Protein AF-A0A8I2Z1I0-F1 (afdb_monomer_lite)

Sequence (128 aa):
MPGGQLYPLEINPHTGEPFLRLPPLKDNIILTPPRANDVKCFAPIINDPRVSVWLEGPPIPYRDEHAEEWLAQITKQSEDILAELREEDRLNPDGPLKLVGGCPVRHIREVLPDGRDVILVTLESSAR

pLDDT: mean 86.71, std 12.07, range [36.53, 97.44]

Foldseek 3Di:
DQDDPLPPFDADPVPRDTDDDDDPPDPFKDFAAQDQVCLVVCQVQCQPPVRVVVDDDADPNHDSVNSNVVSVVRNVVLVVQVVVQVVCCVVPVPDPHDDDPDDSTFFIWGQDPVRDIDTDDGHDDDPD

Structure (mmCIF, N/CA/C/O backbone):
data_AF-A0A8I2Z1I0-F1
#
_entry.id   AF-A0A8I2Z1I0-F1
#
loop_
_atom_site.group_PDB
_atom_site.id
_atom_site.type_symbol
_atom_site.label_atom_id
_atom_site.label_alt_id
_atom_site.label_comp_id
_atom_site.label_asym_id
_atom_site.label_entity_id
_atom_site.label_seq_id
_atom_site.pdbx_PDB_ins_code
_atom_site.Cartn_x
_atom_site.Cartn_y
_atom_site.Cartn_z
_atom_site.occupancy
_atom_site.B_iso_or_equiv
_atom_site.auth_seq_id
_atom_site.auth_comp_id
_atom_site.auth_asym_id
_atom_site.auth_atom_id
_atom_site.pdbx_PDB_model_num
ATOM 1 N N . MET A 1 1 ? -18.629 -24.727 -17.990 1.00 44.12 1 MET A N 1
ATOM 2 C CA . MET A 1 1 ? -17.621 -24.229 -18.948 1.00 44.12 1 MET A CA 1
ATOM 3 C C . MET A 1 1 ? -16.810 -23.156 -18.239 1.00 44.12 1 MET A C 1
ATOM 5 O O . MET A 1 1 ? -17.414 -22.148 -17.892 1.00 44.12 1 MET A O 1
ATOM 9 N N . PRO A 1 2 ? -15.516 -23.347 -17.939 1.00 46.22 2 PRO A N 1
ATOM 10 C CA . PRO A 1 2 ? -14.681 -22.209 -17.585 1.00 46.22 2 PRO A CA 1
ATOM 11 C C . PRO A 1 2 ? -14.402 -21.420 -18.874 1.00 46.22 2 PRO A C 1
ATOM 13 O O . PRO A 1 2 ? 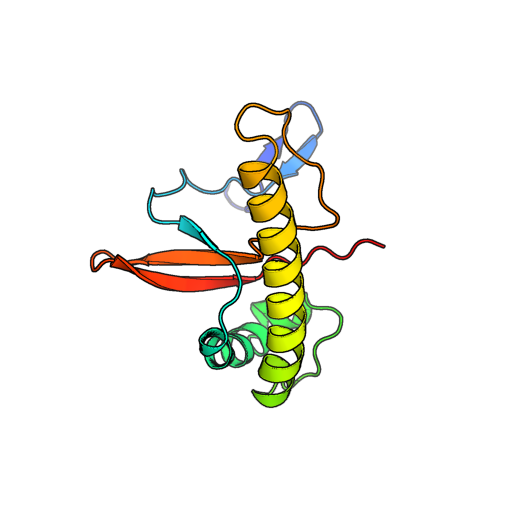-14.005 -22.016 -19.872 1.00 46.22 2 PRO A O 1
ATOM 16 N N . GLY A 1 3 ? -14.651 -20.108 -18.871 1.00 60.16 3 GLY A N 1
ATOM 17 C CA . GLY A 1 3 ? -14.204 -19.211 -19.946 1.00 60.16 3 GLY A CA 1
ATOM 18 C C . GLY A 1 3 ? -15.304 -18.470 -20.707 1.00 60.16 3 GLY A C 1
ATOM 19 O O . GLY A 1 3 ? -15.448 -18.643 -21.913 1.00 60.16 3 GLY A O 1
ATOM 20 N N . GLY A 1 4 ? -16.059 -17.612 -20.018 1.00 76.38 4 GLY A N 1
ATOM 21 C CA . GLY A 1 4 ? -16.641 -16.427 -20.663 1.00 76.38 4 GLY A CA 1
ATOM 22 C C . GLY A 1 4 ? -15.596 -15.309 -20.752 1.00 76.38 4 GLY A C 1
ATOM 23 O O . GLY A 1 4 ? -14.569 -15.386 -20.083 1.00 76.38 4 GLY A O 1
ATOM 24 N N . GLN A 1 5 ? -15.863 -14.246 -21.519 1.00 86.56 5 GLN A N 1
ATOM 25 C CA . GLN A 1 5 ? -14.958 -13.082 -21.616 1.00 86.56 5 GLN A CA 1
ATOM 26 C C . GLN A 1 5 ? -14.662 -12.421 -20.260 1.00 86.56 5 GLN A C 1
ATOM 28 O O . GLN A 1 5 ? -13.652 -11.744 -20.119 1.00 86.56 5 GLN A O 1
ATOM 33 N N . LEU A 1 6 ? -15.537 -12.630 -19.273 1.00 85.44 6 LEU A N 1
ATOM 34 C CA . LEU A 1 6 ? -15.400 -12.078 -17.929 1.00 85.44 6 LEU A CA 1
ATOM 35 C C . LEU A 1 6 ? -14.645 -12.999 -16.967 1.00 85.44 6 LEU A C 1
ATOM 37 O O . LEU A 1 6 ? -14.392 -12.592 -15.848 1.00 85.44 6 LEU A O 1
ATOM 41 N N . TYR A 1 7 ? -14.258 -14.216 -17.356 1.00 83.56 7 TYR A N 1
ATOM 42 C CA . TYR A 1 7 ? -13.478 -15.090 -16.473 1.00 83.56 7 TYR A CA 1
ATOM 43 C C . TYR A 1 7 ? -12.098 -14.464 -16.164 1.00 83.56 7 TYR A C 1
ATOM 45 O O . TYR A 1 7 ? -11.424 -14.049 -17.109 1.00 83.56 7 TYR A O 1
ATOM 53 N N . PRO A 1 8 ? -11.634 -14.415 -14.892 1.00 88.06 8 PRO A N 1
ATOM 54 C CA . PRO A 1 8 ? -12.136 -15.116 -13.698 1.00 88.06 8 PRO A CA 1
ATOM 55 C C . PRO A 1 8 ? -13.104 -14.314 -12.804 1.00 88.06 8 PRO A C 1
ATOM 57 O O . PRO A 1 8 ? -13.327 -14.698 -11.658 1.00 88.06 8 PRO A O 1
ATOM 60 N N . LEU A 1 9 ? -13.658 -13.203 -13.284 1.00 88.69 9 LEU A N 1
ATOM 61 C CA . LEU A 1 9 ? -14.597 -12.374 -12.530 1.00 88.69 9 LEU A CA 1
ATOM 62 C C . LEU A 1 9 ? -15.943 -13.097 -12.342 1.00 88.69 9 LEU A C 1
ATOM 64 O O . LEU A 1 9 ? -16.468 -13.743 -13.254 1.00 88.69 9 LEU A O 1
ATOM 68 N N . GLU A 1 10 ? -16.505 -12.968 -11.145 1.00 91.44 10 GLU A N 1
ATOM 69 C CA . GLU A 1 10 ? -17.893 -13.306 -10.827 1.00 91.44 10 GLU A CA 1
ATOM 70 C C . GLU A 1 10 ? -18.810 -12.129 -11.194 1.00 91.44 10 GLU A C 1
ATOM 72 O O . GLU A 1 10 ? -18.349 -10.999 -11.291 1.00 91.44 10 GLU A O 1
ATOM 77 N N . ILE A 1 11 ? -20.112 -12.368 -11.380 1.00 93.56 11 ILE A N 1
ATOM 78 C CA . ILE A 1 11 ? -21.094 -11.311 -11.675 1.00 93.56 11 ILE A CA 1
ATOM 79 C C . ILE A 1 11 ? -22.031 -11.155 -10.492 1.00 93.56 11 ILE A C 1
ATOM 81 O O . ILE A 1 11 ? -22.643 -12.128 -10.047 1.00 93.56 11 ILE A O 1
ATOM 85 N N . ASN A 1 12 ? -22.159 -9.933 -9.980 1.00 92.25 12 ASN A N 1
ATOM 86 C CA . ASN A 1 12 ? -23.117 -9.641 -8.926 1.00 92.25 12 ASN A CA 1
ATOM 87 C C . ASN A 1 12 ? -24.535 -9.768 -9.514 1.00 92.25 12 ASN A C 1
ATOM 89 O O . ASN A 1 12 ? -24.876 -9.008 -10.418 1.00 92.25 12 ASN A O 1
ATOM 93 N N . PRO A 1 13 ? -25.389 -10.690 -9.031 1.00 93.06 13 PRO A N 1
ATOM 94 C CA . PRO A 1 13 ? -26.688 -10.950 -9.653 1.00 93.06 13 PRO A CA 1
ATOM 95 C C . PRO A 1 13 ? -27.693 -9.801 -9.482 1.00 93.06 13 PRO A C 1
ATOM 97 O O . PRO A 1 13 ? -28.698 -9.772 -10.185 1.00 93.06 13 PRO A O 1
ATOM 100 N N . HIS A 1 14 ? -27.436 -8.864 -8.564 1.00 93.75 14 HIS A N 1
ATOM 101 C CA . HIS A 1 14 ? -28.314 -7.721 -8.309 1.00 93.75 14 HIS A CA 1
ATOM 102 C C . HIS A 1 14 ? -27.896 -6.478 -9.102 1.00 93.75 14 HI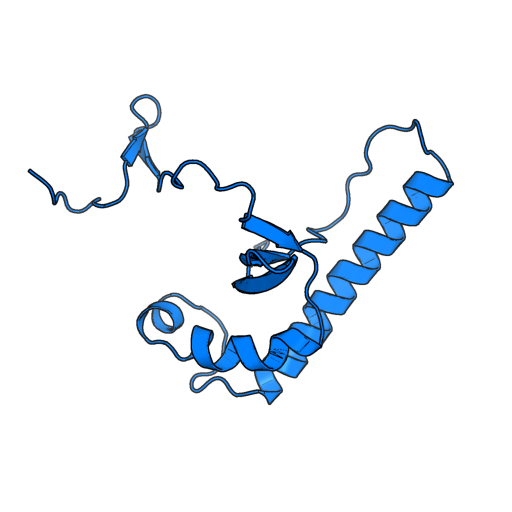S A C 1
ATOM 104 O O . HIS A 1 14 ? -28.760 -5.752 -9.583 1.00 93.75 14 HIS A O 1
ATOM 110 N N . THR A 1 15 ? -26.589 -6.224 -9.238 1.00 95.69 15 THR A N 1
ATOM 111 C CA . THR A 1 15 ? -26.069 -5.027 -9.929 1.00 95.69 15 THR A CA 1
ATOM 112 C C . THR A 1 15 ? -25.589 -5.309 -11.352 1.00 95.69 15 THR A C 1
ATOM 114 O O . THR A 1 15 ? -25.445 -4.381 -12.141 1.00 95.69 15 THR A O 1
ATOM 117 N N . GLY A 1 16 ? -25.330 -6.574 -11.691 1.00 92.06 16 GLY A N 1
ATOM 118 C CA . GLY A 1 16 ? -24.693 -6.978 -12.945 1.00 92.06 16 GLY A CA 1
ATOM 119 C C . GLY A 1 16 ? -23.187 -6.697 -13.002 1.00 92.06 16 GLY A C 1
ATOM 120 O O . GLY A 1 16 ? -22.568 -6.921 -14.039 1.00 92.06 16 GLY A O 1
ATOM 121 N N . GLU A 1 17 ? -22.588 -6.213 -11.914 1.00 94.38 17 GLU A N 1
ATOM 122 C CA . GLU A 1 17 ? -21.183 -5.806 -11.875 1.00 94.38 17 GLU A CA 1
ATOM 123 C C . GLU A 1 17 ? -20.237 -7.019 -11.851 1.00 94.38 17 GLU A C 1
ATOM 125 O O . GLU A 1 17 ? -20.426 -7.913 -11.015 1.00 94.38 17 GLU A O 1
ATOM 130 N N . PRO A 1 18 ? -19.215 -7.071 -12.727 1.00 93.62 18 PRO A N 1
ATOM 131 C CA . PRO A 1 18 ? -18.152 -8.053 -12.620 1.00 93.62 18 PRO A CA 1
ATOM 132 C C . PRO A 1 18 ? -17.216 -7.710 -11.459 1.00 93.62 18 PRO A C 1
ATOM 134 O O . PRO A 1 18 ? -16.692 -6.603 -11.382 1.00 93.62 18 PRO A O 1
ATOM 137 N N . PHE A 1 19 ? -16.959 -8.670 -10.578 1.00 89.88 19 PHE A N 1
ATOM 138 C CA . PHE A 1 19 ? -16.054 -8.507 -9.445 1.00 89.88 19 PHE A CA 1
ATOM 139 C C . PHE A 1 19 ? -15.115 -9.704 -9.316 1.00 89.88 19 PHE A C 1
ATOM 141 O O . PHE A 1 19 ? -15.470 -10.846 -9.612 1.00 89.88 19 PHE A O 1
ATOM 148 N N . LEU A 1 20 ? -13.896 -9.454 -8.842 1.00 84.81 20 LEU A N 1
ATOM 149 C CA . LEU A 1 20 ? -12.974 -10.519 -8.470 1.00 84.81 20 LEU A CA 1
ATOM 150 C C . LEU A 1 20 ? -13.204 -10.859 -6.999 1.00 84.81 20 LEU A C 1
ATOM 152 O O . LEU A 1 20 ? -12.887 -10.062 -6.115 1.00 84.81 20 LEU A O 1
ATOM 156 N N . ARG A 1 21 ? -13.750 -12.044 -6.717 1.00 82.19 21 ARG A N 1
ATOM 157 C CA . ARG A 1 21 ? -13.825 -12.521 -5.339 1.00 82.19 21 ARG A CA 1
ATOM 158 C C . ARG A 1 21 ? -12.429 -12.897 -4.880 1.00 82.19 21 ARG A C 1
ATOM 160 O O . ARG A 1 21 ? -11.824 -13.836 -5.395 1.00 82.19 21 ARG A O 1
ATOM 167 N N . LEU A 1 22 ? -11.931 -12.178 -3.884 1.00 73.44 22 LEU A N 1
ATOM 168 C CA . LEU A 1 22 ? -10.749 -12.631 -3.174 1.00 73.44 22 LEU A CA 1
ATOM 169 C C . LEU A 1 22 ? -11.093 -13.973 -2.503 1.00 73.44 22 LEU A C 1
ATOM 171 O O . LEU A 1 22 ? -12.160 -14.072 -1.884 1.00 73.44 22 LEU A O 1
ATOM 175 N N . PRO A 1 23 ? -10.239 -15.009 -2.620 1.00 70.00 23 PRO A N 1
ATOM 176 C CA . PRO A 1 23 ? -10.372 -16.214 -1.803 1.00 70.00 23 PRO A CA 1
ATOM 177 C C . PRO A 1 23 ? -10.538 -15.814 -0.332 1.00 70.00 23 PRO A C 1
ATOM 179 O O . PRO A 1 23 ? -10.065 -14.728 0.015 1.00 70.00 23 PRO A O 1
ATOM 182 N N . PRO A 1 24 ? -11.164 -16.649 0.529 1.00 72.12 24 PRO A N 1
ATOM 183 C CA . PRO A 1 24 ? -11.237 -16.370 1.961 1.00 72.12 24 PRO A CA 1
ATOM 184 C C . PRO A 1 24 ? -9.880 -15.856 2.417 1.00 72.12 24 PRO A C 1
ATOM 186 O O . PRO A 1 24 ? -8.881 -16.561 2.232 1.00 72.12 24 PRO A O 1
ATOM 189 N N . LEU A 1 25 ? -9.842 -14.588 2.844 1.00 64.75 25 LEU A N 1
ATOM 190 C CA . LEU A 1 25 ? -8.592 -13.930 3.185 1.00 64.75 25 LEU A CA 1
ATOM 191 C C . LEU A 1 25 ? -7.946 -14.825 4.227 1.00 64.75 25 LEU A C 1
ATOM 193 O O . LEU A 1 25 ? -8.507 -15.054 5.295 1.00 64.75 25 LEU A O 1
ATOM 197 N N . LYS A 1 26 ? -6.813 -15.417 3.863 1.00 67.25 26 LYS A N 1
ATOM 198 C CA . LYS A 1 26 ? -5.991 -16.090 4.847 1.00 67.25 26 LYS A CA 1
ATOM 199 C C . LYS A 1 26 ? -5.599 -15.012 5.854 1.00 67.25 26 LYS A C 1
ATOM 201 O O . LYS A 1 26 ? -5.282 -13.893 5.445 1.00 67.25 26 LYS A O 1
ATOM 206 N N . ASP A 1 27 ? -5.576 -15.354 7.139 1.00 78.75 27 ASP A N 1
ATOM 207 C CA . ASP A 1 27 ? -5.229 -14.434 8.239 1.00 78.75 27 ASP A CA 1
ATOM 208 C C . ASP A 1 27 ? -3.832 -13.796 8.091 1.00 78.75 27 ASP A C 1
ATOM 210 O O . ASP A 1 27 ? -3.419 -12.969 8.898 1.00 78.75 27 ASP A O 1
ATOM 214 N N . ASN A 1 28 ? -3.084 -14.189 7.059 1.00 86.56 28 ASN A N 1
ATOM 215 C CA . ASN A 1 28 ? -1.767 -13.699 6.746 1.00 86.56 28 ASN A CA 1
ATOM 216 C C . ASN A 1 28 ? -1.725 -12.573 5.700 1.00 86.56 28 ASN A C 1
ATOM 218 O O . ASN A 1 28 ? -0.638 -12.083 5.434 1.00 86.56 28 ASN A O 1
ATOM 222 N N . ILE A 1 29 ? -2.838 -12.126 5.110 1.00 87.69 29 ILE A N 1
ATOM 223 C CA . ILE A 1 29 ? -2.829 -10.948 4.222 1.00 87.69 29 ILE A CA 1
ATOM 224 C C . ILE A 1 29 ? -3.187 -9.688 5.014 1.00 87.69 29 ILE A C 1
ATOM 226 O O . ILE A 1 29 ? -4.275 -9.599 5.578 1.00 87.69 29 ILE A O 1
ATOM 230 N N . ILE A 1 30 ? -2.290 -8.699 5.033 1.00 88.19 30 ILE A N 1
ATOM 231 C CA . ILE A 1 30 ? -2.441 -7.460 5.813 1.00 88.19 30 ILE A CA 1
ATOM 232 C C . ILE A 1 30 ? -2.219 -6.207 4.964 1.00 88.19 30 ILE A C 1
ATOM 234 O O . ILE A 1 30 ? -1.519 -6.240 3.954 1.00 88.19 30 ILE A O 1
ATOM 238 N N . LEU A 1 31 ? -2.778 -5.081 5.410 1.00 90.25 31 LEU A N 1
ATOM 239 C CA . LEU A 1 31 ? -2.467 -3.748 4.894 1.00 90.25 31 LEU A CA 1
ATOM 240 C C . LEU A 1 31 ? -1.514 -3.032 5.849 1.00 90.25 31 LEU A C 1
ATOM 242 O O . LEU A 1 31 ? -1.775 -2.960 7.050 1.00 90.25 31 LEU A O 1
ATOM 246 N N . THR A 1 32 ? -0.424 -2.475 5.326 1.00 93.12 32 THR A N 1
ATOM 247 C CA . THR A 1 32 ? 0.559 -1.733 6.125 1.00 93.12 32 THR A CA 1
ATOM 248 C C . THR A 1 32 ? 0.877 -0.372 5.518 1.00 93.12 32 THR A C 1
ATOM 250 O O . THR A 1 32 ? 0.707 -0.165 4.310 1.00 93.12 32 THR A O 1
ATOM 253 N N . PRO A 1 33 ? 1.433 0.556 6.313 1.00 94.06 33 PRO A N 1
ATOM 254 C CA . PRO A 1 33 ? 2.115 1.712 5.758 1.00 94.06 33 PRO A CA 1
ATOM 255 C C . PRO A 1 33 ? 3.298 1.276 4.870 1.00 94.06 33 PRO A C 1
ATOM 257 O O . PRO A 1 33 ? 3.852 0.182 5.074 1.00 94.06 33 PRO A O 1
ATOM 260 N N . PRO A 1 34 ? 3.680 2.101 3.885 1.00 92.56 34 PRO A N 1
ATOM 261 C CA . PRO A 1 34 ? 4.926 1.934 3.144 1.00 92.56 34 PRO A CA 1
ATOM 262 C C . PRO A 1 34 ? 6.150 2.073 4.064 1.00 92.56 34 PRO A C 1
ATOM 264 O O . PRO A 1 34 ? 6.104 2.767 5.080 1.00 92.56 34 PRO A O 1
ATOM 267 N N . ARG A 1 35 ? 7.243 1.381 3.727 1.00 89.94 35 ARG A N 1
ATOM 268 C CA . ARG A 1 35 ? 8.513 1.405 4.473 1.00 89.94 35 ARG A CA 1
ATOM 269 C C . ARG A 1 35 ? 9.656 1.672 3.510 1.00 89.94 35 ARG A C 1
ATOM 271 O O . ARG A 1 35 ? 9.660 1.089 2.438 1.00 89.94 35 ARG A O 1
ATOM 278 N N . ALA A 1 36 ? 10.685 2.413 3.922 1.00 86.38 36 ALA A N 1
ATOM 279 C CA . ALA A 1 36 ? 11.847 2.713 3.072 1.00 86.38 36 ALA A CA 1
ATOM 280 C C . ALA A 1 36 ? 12.531 1.466 2.469 1.00 86.38 36 ALA A C 1
ATOM 282 O O . ALA A 1 36 ? 13.013 1.505 1.345 1.00 86.38 36 ALA A O 1
ATOM 283 N N . ASN A 1 37 ? 12.526 0.329 3.168 1.00 87.88 37 ASN A N 1
ATOM 284 C CA . ASN A 1 37 ? 13.126 -0.906 2.650 1.00 87.88 37 ASN A CA 1
ATOM 285 C C . ASN A 1 37 ? 12.307 -1.576 1.528 1.00 87.88 37 ASN A C 1
ATOM 287 O O . ASN A 1 37 ? 12.782 -2.547 0.942 1.00 87.88 37 ASN A O 1
ATOM 291 N N . ASP A 1 38 ? 11.114 -1.070 1.199 1.00 89.69 38 ASP A N 1
ATOM 292 C CA . ASP A 1 38 ? 10.279 -1.616 0.124 1.00 89.69 38 ASP A CA 1
ATOM 293 C C . ASP A 1 38 ? 10.808 -1.264 -1.281 1.00 89.69 38 ASP A C 1
ATOM 295 O O . ASP A 1 38 ? 10.363 -1.879 -2.247 1.00 89.69 38 ASP A O 1
ATOM 299 N N . VAL A 1 39 ? 11.766 -0.328 -1.419 1.00 91.00 39 VAL A N 1
ATOM 300 C CA . VAL A 1 39 ? 12.331 0.147 -2.709 1.00 91.00 39 VAL A CA 1
ATOM 301 C C . VAL A 1 39 ? 12.607 -0.999 -3.679 1.00 91.00 39 VAL A C 1
ATOM 303 O O . VAL A 1 39 ? 12.144 -0.989 -4.819 1.00 91.00 39 VAL A O 1
ATOM 306 N N . LYS A 1 40 ? 13.320 -2.029 -3.207 1.00 89.50 40 LYS A N 1
ATOM 307 C CA . LYS A 1 40 ? 13.791 -3.144 -4.043 1.00 89.50 40 LYS A CA 1
ATOM 308 C C . LYS A 1 40 ? 12.664 -4.043 -4.556 1.00 89.50 40 LYS A C 1
ATOM 310 O O . LYS A 1 40 ? 12.898 -4.868 -5.435 1.00 89.50 40 LYS A O 1
ATOM 315 N N . CYS A 1 41 ? 11.451 -3.894 -4.033 1.00 88.62 41 CYS A N 1
ATOM 316 C CA . CYS A 1 41 ? 10.289 -4.649 -4.481 1.00 88.62 41 CYS A CA 1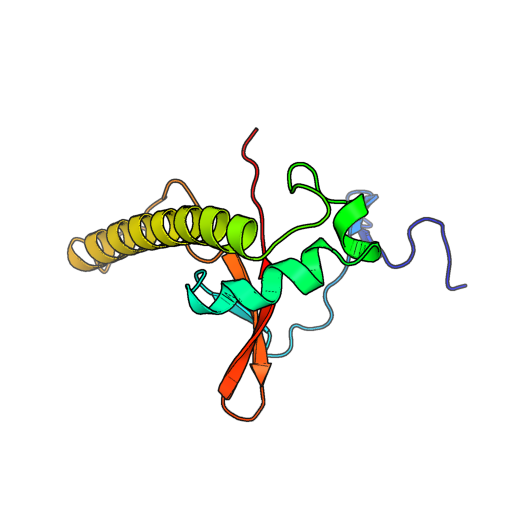
ATOM 317 C C . CYS A 1 41 ? 9.581 -3.990 -5.672 1.00 88.62 41 CYS A C 1
ATOM 319 O O . CYS A 1 41 ? 8.913 -4.688 -6.430 1.00 88.62 41 CYS A O 1
ATOM 321 N N . PHE A 1 42 ? 9.736 -2.677 -5.879 1.00 89.88 42 PHE A N 1
ATOM 322 C CA . PHE A 1 42 ? 8.991 -1.954 -6.915 1.00 89.88 42 PHE A CA 1
ATOM 323 C C . PHE A 1 42 ? 9.477 -2.281 -8.325 1.00 89.88 42 PHE A C 1
ATOM 325 O O . PHE A 1 42 ? 8.660 -2.629 -9.173 1.00 89.88 42 PHE A O 1
ATOM 332 N N . ALA A 1 43 ? 10.784 -2.196 -8.592 1.00 90.56 43 ALA A N 1
ATOM 333 C CA . ALA A 1 43 ? 11.307 -2.390 -9.945 1.00 90.56 43 ALA A CA 1
ATOM 334 C C . ALA A 1 43 ? 10.980 -3.777 -10.537 1.00 90.56 43 ALA A C 1
ATOM 336 O O . ALA A 1 43 ? 10.548 -3.818 -11.690 1.00 90.56 43 ALA A O 1
ATOM 337 N N . PRO A 1 44 ? 11.089 -4.904 -9.800 1.00 90.56 44 PRO A N 1
ATOM 338 C CA . PRO A 1 44 ? 10.658 -6.205 -10.313 1.00 90.56 44 PRO A CA 1
ATOM 339 C C . PRO A 1 44 ? 9.160 -6.273 -10.641 1.00 90.56 44 PRO A C 1
ATOM 341 O O . PRO A 1 44 ? 8.791 -6.881 -11.640 1.00 90.56 44 PRO A O 1
ATOM 344 N N . ILE A 1 45 ? 8.307 -5.641 -9.825 1.00 88.69 45 ILE A N 1
ATOM 345 C CA . ILE A 1 45 ? 6.847 -5.656 -10.005 1.00 88.69 45 ILE A CA 1
ATOM 346 C C . ILE A 1 45 ? 6.441 -4.760 -11.177 1.00 88.69 45 ILE A C 1
ATOM 348 O O . ILE A 1 45 ? 5.730 -5.201 -12.073 1.00 88.69 45 ILE A O 1
ATOM 352 N N . ILE A 1 46 ? 6.904 -3.509 -11.194 1.00 90.25 46 ILE A N 1
ATOM 353 C CA . ILE A 1 46 ? 6.497 -2.508 -12.188 1.00 90.25 46 ILE A CA 1
ATOM 354 C C . ILE A 1 46 ? 7.060 -2.832 -13.568 1.00 90.25 46 ILE A C 1
ATOM 356 O O . ILE A 1 46 ? 6.403 -2.536 -14.556 1.00 90.25 46 ILE A O 1
ATOM 360 N N . ASN A 1 47 ? 8.237 -3.454 -13.667 1.00 91.69 47 ASN A N 1
ATOM 361 C CA . ASN A 1 47 ? 8.767 -3.883 -14.963 1.00 91.69 47 ASN A CA 1
ATOM 362 C C . ASN A 1 47 ? 8.152 -5.189 -15.481 1.00 91.69 47 ASN A C 1
ATOM 364 O O . ASN A 1 47 ? 8.398 -5.535 -16.638 1.00 91.69 47 ASN A O 1
ATOM 368 N N . ASP A 1 48 ? 7.374 -5.925 -14.679 1.00 91.56 48 ASP A N 1
ATOM 369 C CA . ASP A 1 48 ? 6.684 -7.121 -15.160 1.00 91.56 48 ASP A CA 1
ATOM 370 C C . ASP A 1 48 ? 5.660 -6.718 -16.237 1.00 91.56 48 ASP A C 1
ATOM 372 O O . ASP A 1 48 ? 4.760 -5.929 -15.944 1.00 91.56 48 ASP A O 1
ATOM 376 N N . PRO A 1 49 ? 5.732 -7.249 -17.473 1.00 90.12 49 PRO A N 1
ATOM 377 C CA . PRO A 1 49 ? 4.781 -6.917 -18.536 1.00 90.12 49 PRO A CA 1
ATOM 378 C C . PRO A 1 49 ? 3.317 -7.201 -18.185 1.00 90.12 49 PRO A C 1
ATOM 380 O O . PRO A 1 49 ? 2.418 -6.613 -18.777 1.00 90.12 49 PRO A O 1
ATOM 383 N N . ARG A 1 50 ? 3.054 -8.096 -17.226 1.00 88.38 50 ARG A N 1
ATOM 384 C CA . ARG A 1 50 ? 1.700 -8.385 -16.729 1.00 88.38 50 ARG A CA 1
ATOM 385 C C . ARG A 1 50 ? 1.150 -7.270 -15.841 1.00 88.38 50 ARG A C 1
ATOM 387 O O . ARG A 1 50 ? -0.054 -7.242 -15.608 1.00 88.38 50 ARG A O 1
ATOM 394 N N . VAL A 1 51 ? 2.019 -6.389 -15.349 1.00 87.56 51 VAL A N 1
ATOM 395 C CA . VAL A 1 51 ? 1.701 -5.245 -14.488 1.00 87.56 51 VAL A CA 1
ATOM 396 C C . VAL A 1 51 ? 1.849 -3.940 -15.269 1.00 87.56 51 VAL A C 1
ATOM 398 O O . VAL A 1 51 ? 0.899 -3.168 -15.327 1.00 87.56 51 VAL A O 1
ATOM 401 N N . SER A 1 52 ? 2.997 -3.708 -15.917 1.00 88.12 52 SER A N 1
ATOM 402 C CA . SER A 1 52 ? 3.356 -2.425 -16.544 1.00 88.12 52 SER A CA 1
ATOM 403 C C . SER A 1 52 ? 2.340 -1.915 -17.562 1.00 88.12 52 SER A C 1
ATOM 405 O O . SER A 1 52 ? 2.082 -0.718 -17.618 1.00 88.12 52 SER A O 1
ATOM 407 N N . VAL A 1 53 ? 1.719 -2.814 -18.329 1.00 88.75 53 VAL A N 1
ATOM 408 C CA . VAL A 1 53 ? 0.717 -2.466 -19.353 1.00 88.75 53 VAL A CA 1
ATOM 409 C C . VAL A 1 53 ? -0.565 -1.866 -18.771 1.00 88.75 53 VAL A C 1
ATOM 411 O O . VAL A 1 53 ? -1.334 -1.254 -19.508 1.00 88.75 53 VAL A O 1
ATOM 414 N N . TRP A 1 54 ? -0.797 -2.047 -17.469 1.00 85.94 54 TRP A N 1
ATOM 415 C CA . TRP A 1 54 ? -1.953 -1.521 -16.743 1.00 85.94 54 TRP A CA 1
ATOM 416 C C . TRP A 1 54 ? -1.624 -0.277 -15.9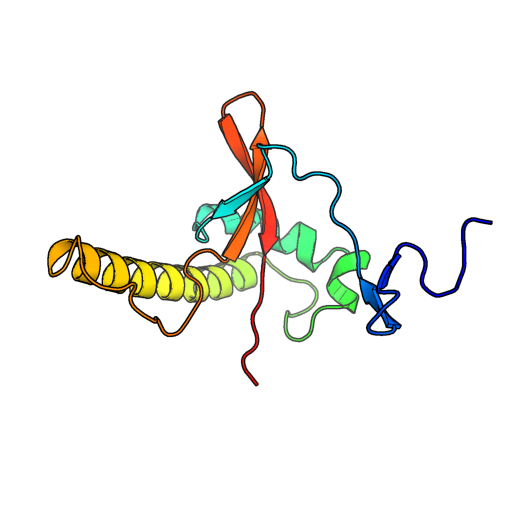15 1.00 85.94 54 TRP A C 1
ATOM 418 O O . TRP A 1 54 ? -2.525 0.288 -15.299 1.00 85.94 54 TRP A O 1
ATOM 428 N N . LEU A 1 55 ? -0.355 0.138 -15.864 1.00 84.75 55 LEU A N 1
ATOM 429 C CA . LEU A 1 55 ? 0.077 1.290 -15.083 1.00 84.75 55 LEU A CA 1
ATOM 430 C C . LEU A 1 55 ? 0.133 2.544 -15.956 1.00 84.75 55 LEU A C 1
ATOM 432 O O . LEU A 1 55 ? 0.749 2.559 -17.020 1.00 84.75 55 LEU A O 1
ATOM 436 N N . GLU A 1 56 ? -0.462 3.624 -15.461 1.00 81.31 56 GLU A N 1
ATOM 437 C CA . GLU A 1 56 ? -0.295 4.967 -16.006 1.00 81.31 56 GLU A CA 1
ATOM 438 C C . GLU A 1 56 ? 0.714 5.722 -15.131 1.00 81.31 56 GLU A C 1
ATOM 440 O O . GLU A 1 56 ? 0.566 5.776 -13.912 1.00 81.31 56 GLU A O 1
ATOM 445 N N . GLY A 1 57 ? 1.768 6.280 -15.733 1.00 79.81 57 GLY A N 1
ATOM 446 C CA . GLY A 1 57 ? 2.708 7.164 -15.034 1.00 79.81 57 GLY A CA 1
ATOM 447 C C . GLY A 1 57 ? 4.143 6.662 -14.827 1.00 79.81 57 GLY A C 1
ATOM 448 O O . GLY A 1 57 ? 5.050 7.465 -15.059 1.00 79.81 57 GLY A O 1
ATOM 449 N N . PRO A 1 58 ? 4.425 5.405 -14.418 1.00 84.12 58 PRO A N 1
ATOM 450 C CA . PRO A 1 58 ? 5.800 5.021 -14.136 1.00 84.12 58 PRO A CA 1
ATOM 451 C C . PRO A 1 58 ? 6.634 4.984 -15.425 1.00 84.12 58 PRO A C 1
ATOM 453 O O . PRO A 1 58 ? 6.193 4.426 -16.433 1.00 84.12 58 PRO A O 1
ATOM 456 N N . PRO A 1 59 ? 7.857 5.538 -15.418 1.00 87.88 59 PRO A N 1
ATOM 457 C CA . PRO A 1 59 ? 8.770 5.389 -16.544 1.00 87.88 59 PRO A CA 1
ATOM 458 C C . PRO A 1 59 ? 9.144 3.912 -16.724 1.00 87.88 59 PRO A C 1
ATOM 460 O O . PRO A 1 59 ? 9.441 3.221 -15.750 1.00 87.88 59 PRO A O 1
ATOM 463 N N . ILE A 1 60 ? 9.169 3.442 -17.974 1.00 88.44 60 ILE A N 1
ATOM 464 C CA . ILE A 1 60 ? 9.572 2.077 -18.334 1.00 88.44 60 ILE A CA 1
ATOM 465 C C . ILE A 1 60 ? 10.867 2.146 -19.170 1.00 88.44 60 ILE A C 1
ATOM 467 O O . ILE A 1 60 ? 10.859 2.780 -20.228 1.00 88.44 60 ILE A O 1
ATOM 471 N N . PRO A 1 61 ? 11.983 1.520 -18.736 1.00 91.50 61 PRO A N 1
ATOM 472 C CA . PRO A 1 61 ? 12.108 0.674 -17.547 1.00 91.50 61 PRO A CA 1
ATOM 473 C C . PRO A 1 61 ? 12.081 1.468 -16.231 1.00 91.50 61 PRO A C 1
ATOM 475 O O . PRO A 1 61 ? 12.674 2.543 -16.112 1.00 91.50 61 PRO A O 1
ATOM 478 N N . TYR A 1 62 ? 11.428 0.887 -15.227 1.00 93.75 62 TYR A N 1
ATOM 479 C CA . TYR A 1 62 ? 11.357 1.419 -13.875 1.00 93.75 62 TYR A CA 1
ATOM 480 C C . TYR A 1 62 ? 12.634 1.067 -13.116 1.00 93.75 62 TYR A C 1
ATOM 482 O O . TYR A 1 62 ? 13.020 -0.100 -13.053 1.00 93.75 62 TYR A O 1
ATOM 490 N N . ARG A 1 63 ? 13.308 2.070 -12.559 1.00 94.94 63 ARG A N 1
ATOM 491 C CA . ARG A 1 63 ? 14.565 1.906 -11.833 1.00 94.94 63 ARG A CA 1
ATOM 492 C C . ARG A 1 63 ? 14.353 2.130 -10.343 1.00 94.94 63 ARG A C 1
ATOM 494 O O . ARG A 1 63 ? 13.346 2.711 -9.938 1.00 94.94 63 ARG A O 1
ATOM 501 N N . ASP A 1 64 ? 15.326 1.700 -9.551 1.00 93.00 64 ASP A N 1
ATOM 502 C CA . ASP A 1 64 ? 15.297 1.861 -8.098 1.00 93.00 64 ASP A CA 1
ATOM 503 C C . ASP A 1 64 ? 15.223 3.338 -7.689 1.00 93.00 64 ASP A C 1
ATOM 505 O O . ASP A 1 64 ? 14.527 3.651 -6.731 1.00 93.00 64 ASP A O 1
ATOM 509 N N . GLU A 1 65 ? 15.820 4.261 -8.451 1.00 93.69 65 GLU A N 1
ATOM 510 C CA . GLU A 1 65 ? 15.742 5.695 -8.132 1.00 93.69 65 GLU A CA 1
ATOM 511 C C . GLU A 1 65 ? 14.298 6.220 -8.231 1.00 93.69 65 GLU A C 1
ATOM 513 O O . GLU A 1 65 ? 13.853 7.002 -7.396 1.00 93.69 65 GLU A O 1
ATOM 518 N N . HIS A 1 66 ? 13.516 5.727 -9.201 1.00 93.88 66 HIS A N 1
ATOM 519 C CA . HIS A 1 66 ? 12.095 6.076 -9.308 1.00 93.88 66 HIS A CA 1
ATOM 520 C C . HIS A 1 66 ? 11.290 5.485 -8.140 1.00 93.88 66 HIS A C 1
ATOM 522 O O . HIS A 1 66 ? 10.348 6.104 -7.644 1.00 93.88 66 HIS A O 1
ATOM 528 N N . ALA A 1 67 ? 11.658 4.280 -7.684 1.00 91.50 67 ALA A N 1
ATOM 529 C CA . ALA A 1 67 ? 11.066 3.671 -6.498 1.00 91.50 67 ALA A CA 1
ATOM 530 C C . ALA A 1 67 ? 11.363 4.492 -5.241 1.00 91.50 67 ALA A C 1
ATOM 532 O O . ALA A 1 67 ? 10.457 4.709 -4.445 1.00 91.50 67 ALA A O 1
ATOM 533 N N . GLU A 1 68 ? 12.599 4.959 -5.072 1.00 94.00 68 GLU A N 1
ATOM 534 C CA . GLU A 1 68 ? 13.021 5.794 -3.944 1.00 94.00 68 GLU A CA 1
ATOM 535 C C . GLU A 1 68 ? 12.237 7.108 -3.890 1.00 94.00 68 GLU A C 1
ATOM 537 O O . GLU A 1 68 ? 11.666 7.433 -2.845 1.00 94.00 68 GLU A O 1
ATOM 542 N N . GLU A 1 69 ? 12.144 7.822 -5.016 1.00 92.31 69 GLU A N 1
ATOM 543 C CA . GLU A 1 69 ? 11.379 9.070 -5.128 1.00 92.31 69 GLU A CA 1
ATOM 544 C C . GLU A 1 69 ? 9.901 8.865 -4.764 1.00 92.31 69 GLU A C 1
ATOM 546 O O . GLU A 1 69 ? 9.351 9.575 -3.914 1.00 92.31 69 GLU A O 1
ATOM 551 N N . TRP A 1 70 ? 9.264 7.853 -5.360 1.00 90.94 70 TRP A N 1
ATOM 552 C CA . TRP A 1 70 ? 7.860 7.543 -5.101 1.00 90.94 70 TRP A CA 1
ATOM 553 C C . TRP A 1 70 ? 7.619 7.127 -3.649 1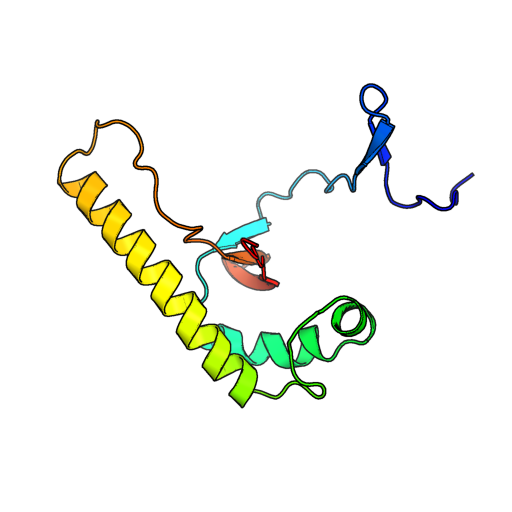.00 90.94 70 TRP A C 1
ATOM 555 O O . TRP A 1 70 ? 6.692 7.612 -2.993 1.00 90.94 70 TRP A O 1
ATOM 565 N N . LEU A 1 71 ? 8.472 6.249 -3.122 1.00 92.62 71 LEU A N 1
ATOM 566 C CA . LEU A 1 71 ? 8.344 5.712 -1.776 1.00 92.62 71 LEU A CA 1
ATOM 567 C C . LEU A 1 71 ? 8.530 6.798 -0.719 1.00 92.62 71 LEU A C 1
ATOM 569 O O . LEU A 1 71 ? 7.792 6.805 0.266 1.00 92.62 71 LEU A O 1
ATOM 573 N N . ALA A 1 72 ? 9.452 7.738 -0.935 1.00 92.69 72 ALA A N 1
ATOM 574 C CA . ALA A 1 72 ? 9.624 8.896 -0.065 1.00 92.69 72 ALA A CA 1
ATOM 575 C C . ALA A 1 72 ? 8.334 9.729 0.016 1.00 92.69 72 ALA A C 1
ATOM 577 O O . ALA A 1 72 ? 7.895 10.086 1.113 1.00 92.69 72 ALA A O 1
ATOM 578 N N . GLN A 1 73 ? 7.681 9.975 -1.125 1.00 92.00 73 GLN A N 1
ATOM 579 C CA . GLN A 1 73 ? 6.419 10.712 -1.172 1.00 92.00 73 GLN A CA 1
ATOM 580 C C . GLN A 1 73 ? 5.301 9.984 -0.415 1.00 92.00 73 GLN A C 1
ATOM 582 O O . GLN A 1 73 ? 4.656 10.579 0.452 1.00 92.00 73 GLN A O 1
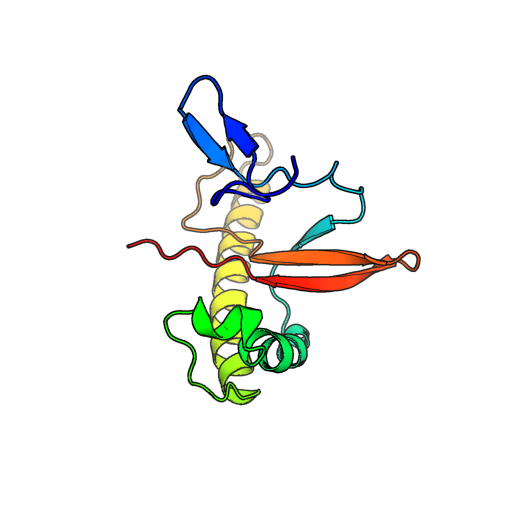ATOM 587 N N . ILE A 1 74 ? 5.054 8.709 -0.726 1.00 91.81 74 ILE A N 1
ATOM 588 C CA . ILE A 1 74 ? 3.934 7.979 -0.112 1.00 91.81 74 ILE A CA 1
ATOM 589 C C . ILE A 1 74 ? 4.184 7.662 1.365 1.00 91.81 74 ILE A C 1
ATOM 591 O O . ILE A 1 74 ? 3.229 7.628 2.138 1.00 91.81 74 ILE A O 1
ATOM 595 N N . THR A 1 75 ? 5.446 7.484 1.773 1.00 93.38 75 THR A N 1
ATOM 596 C CA . THR A 1 75 ? 5.816 7.270 3.181 1.00 93.38 75 THR A CA 1
ATOM 597 C C . THR A 1 75 ? 5.539 8.509 3.998 1.00 93.38 75 THR A C 1
ATOM 599 O O . THR A 1 75 ? 4.822 8.414 4.989 1.00 93.38 75 THR A O 1
ATOM 602 N N . LYS A 1 76 ? 5.977 9.679 3.524 1.00 94.19 76 LYS A N 1
ATOM 603 C CA . LYS A 1 76 ? 5.676 10.943 4.194 1.00 94.19 76 LYS A CA 1
ATOM 604 C C . LYS A 1 76 ? 4.168 11.169 4.335 1.00 94.19 76 LYS A C 1
ATOM 606 O O . LYS A 1 76 ? 3.695 11.475 5.421 1.00 94.19 76 LYS A O 1
ATOM 611 N N . GLN A 1 77 ? 3.398 10.958 3.264 1.00 94.12 77 GLN A N 1
ATOM 612 C CA . GLN A 1 77 ? 1.938 11.105 3.318 1.00 94.12 77 GLN A CA 1
ATOM 613 C C . GLN A 1 77 ? 1.300 10.161 4.349 1.00 94.12 77 GLN A C 1
ATOM 615 O O . GLN A 1 77 ? 0.432 10.576 5.113 1.00 94.12 77 GLN A O 1
ATOM 620 N N . SER A 1 78 ? 1.723 8.894 4.384 1.00 94.75 78 SER A N 1
ATOM 621 C CA . SER A 1 78 ? 1.249 7.931 5.381 1.00 94.75 78 SER A CA 1
ATOM 622 C C . SER A 1 78 ? 1.646 8.318 6.809 1.00 94.75 78 SER A C 1
ATOM 624 O O . SER A 1 78 ? 0.834 8.169 7.721 1.00 94.75 78 SER A O 1
ATOM 626 N N . GLU A 1 79 ? 2.867 8.812 7.017 1.00 95.81 79 GLU A N 1
ATOM 627 C CA . GLU A 1 79 ? 3.361 9.271 8.319 1.00 95.81 79 GLU A CA 1
ATOM 628 C C . GLU A 1 79 ? 2.586 10.485 8.832 1.00 95.81 79 GLU A C 1
ATOM 630 O O . GLU A 1 79 ? 2.162 10.471 9.989 1.00 95.81 79 GLU A O 1
ATOM 635 N N . ASP A 1 80 ? 2.338 11.477 7.974 1.00 96.12 80 ASP A N 1
ATOM 636 C CA . ASP A 1 80 ? 1.575 12.684 8.307 1.00 96.12 80 ASP A CA 1
ATOM 637 C C . ASP A 1 80 ? 0.144 12.319 8.749 1.00 96.12 80 ASP A C 1
ATOM 639 O O . ASP A 1 80 ? -0.321 12.761 9.802 1.00 96.12 80 ASP A O 1
ATOM 643 N N . ILE A 1 81 ? -0.528 11.426 8.009 1.00 96.12 81 ILE A N 1
ATOM 644 C CA . ILE A 1 81 ? -1.879 10.945 8.354 1.00 96.12 81 ILE A CA 1
ATOM 645 C C . ILE A 1 81 ? -1.869 10.163 9.675 1.00 96.12 81 ILE A C 1
ATOM 647 O O . ILE A 1 81 ? -2.749 10.336 10.518 1.00 96.12 81 ILE A O 1
ATOM 651 N N . LEU A 1 82 ? -0.878 9.293 9.889 1.00 96.88 82 LEU A N 1
ATOM 652 C CA . LEU A 1 82 ? -0.767 8.546 11.145 1.00 96.88 82 LEU A CA 1
ATOM 653 C C . LEU A 1 82 ? -0.467 9.462 12.333 1.00 96.88 82 LEU A C 1
ATOM 655 O O . LEU A 1 82 ? -0.938 9.186 13.433 1.00 96.88 82 LEU A O 1
ATOM 659 N N . ALA A 1 83 ? 0.314 10.524 12.141 1.00 97.25 83 ALA A N 1
ATOM 660 C CA . ALA A 1 83 ? 0.568 11.518 13.176 1.00 97.25 83 ALA A CA 1
ATOM 661 C C . ALA A 1 83 ? -0.718 12.270 13.546 1.00 97.25 83 ALA A C 1
ATOM 663 O O . ALA A 1 83 ? -1.012 12.411 14.731 1.00 97.25 83 ALA A O 1
ATOM 664 N N . GLU A 1 84 ? -1.518 12.668 12.553 1.00 97.12 84 GLU A N 1
ATOM 665 C CA . GLU A 1 84 ? -2.826 13.297 12.767 1.00 97.12 84 GLU A CA 1
ATOM 666 C C . GLU A 1 84 ? -3.787 12.389 13.551 1.00 97.12 84 GLU A C 1
ATOM 668 O O . GLU A 1 84 ? -4.428 12.843 14.501 1.00 97.12 84 GLU A O 1
ATOM 673 N N . LEU A 1 85 ? -3.862 11.104 13.185 1.00 96.81 85 LEU A N 1
ATOM 674 C CA . LEU A 1 85 ? -4.695 10.119 13.882 1.00 96.81 85 LEU A CA 1
ATOM 675 C C . LEU A 1 85 ? -4.220 9.872 15.319 1.00 96.81 85 LEU A C 1
ATOM 677 O O . LEU A 1 85 ? -5.044 9.807 16.225 1.00 96.81 85 LEU A O 1
ATOM 681 N N . ARG A 1 86 ? -2.905 9.758 15.544 1.00 97.06 86 ARG A N 1
ATOM 682 C CA . ARG A 1 86 ? -2.329 9.571 16.890 1.00 97.06 86 ARG A CA 1
ATOM 683 C C . ARG A 1 86 ? -2.563 10.778 17.788 1.00 97.06 86 ARG A C 1
ATOM 685 O O . ARG A 1 86 ? -2.791 10.610 18.980 1.00 97.06 86 ARG A O 1
ATOM 692 N N . GLU A 1 87 ? -2.481 11.983 17.235 1.00 97.44 87 GLU A N 1
ATOM 693 C CA . GLU A 1 87 ? -2.762 13.195 17.998 1.00 97.44 87 GLU A CA 1
ATOM 694 C C . GLU A 1 87 ? -4.246 13.287 18.362 1.00 97.44 87 GLU A C 1
ATOM 696 O O . GLU A 1 87 ? -4.570 13.656 19.489 1.00 97.44 87 GLU A O 1
ATOM 701 N N . GLU A 1 88 ? -5.145 12.888 17.457 1.00 96.69 88 GLU A N 1
ATOM 702 C CA . GLU A 1 88 ? -6.570 12.798 17.779 1.00 96.69 88 GLU A CA 1
ATOM 703 C C . GLU A 1 88 ? -6.846 11.765 18.871 1.00 96.69 88 GLU A C 1
ATOM 705 O O . GLU A 1 88 ? -7.524 12.088 19.837 1.00 96.69 88 GLU A O 1
ATOM 710 N N . ASP A 1 89 ? -6.286 10.560 18.758 1.00 96.62 89 ASP A N 1
ATOM 711 C CA . ASP A 1 89 ? -6.427 9.499 19.764 1.00 96.62 89 ASP A CA 1
ATOM 712 C C . ASP A 1 89 ? -5.926 9.961 21.143 1.00 96.62 89 ASP A C 1
ATOM 714 O O . ASP A 1 89 ? -6.543 9.704 22.175 1.00 96.62 89 ASP A O 1
ATOM 718 N N . ARG A 1 90 ? -4.842 10.747 21.170 1.00 96.50 90 ARG A N 1
ATOM 719 C CA . ARG A 1 90 ? -4.308 11.343 22.400 1.00 96.50 90 ARG A CA 1
ATOM 720 C C . ARG A 1 90 ? -5.230 12.409 22.998 1.00 96.50 90 ARG A C 1
ATOM 722 O O . ARG A 1 90 ? -5.305 12.522 24.222 1.00 96.50 90 ARG A O 1
ATOM 729 N N . LEU A 1 91 ? -5.852 13.243 22.165 1.00 96.88 91 LEU A N 1
ATOM 730 C CA . LEU A 1 91 ? -6.708 14.349 22.609 1.00 96.88 91 LEU A CA 1
ATOM 731 C C . LEU A 1 91 ? -8.133 13.888 22.949 1.00 96.88 91 LEU A C 1
ATOM 733 O O . LEU A 1 91 ? -8.724 14.412 23.891 1.00 96.88 91 LEU A O 1
ATOM 737 N N . ASN A 1 92 ? -8.658 12.912 22.206 1.00 95.62 92 ASN A N 1
ATOM 738 C CA . ASN A 1 92 ? -10.042 12.442 22.233 1.00 95.62 92 ASN A CA 1
ATOM 739 C C . ASN A 1 92 ? -10.117 10.901 22.078 1.00 95.62 92 ASN A C 1
ATOM 741 O O . ASN A 1 92 ? -10.686 10.422 21.095 1.00 95.62 92 ASN A O 1
ATOM 745 N N . PRO A 1 93 ? -9.601 10.105 23.036 1.00 92.62 93 PRO A N 1
ATOM 746 C CA . PRO A 1 93 ? -9.495 8.642 22.894 1.00 92.62 93 PRO A CA 1
ATOM 747 C C . PRO A 1 93 ? -10.847 7.929 22.721 1.00 92.62 93 PRO A C 1
ATOM 749 O O . PRO A 1 93 ? -10.943 6.940 22.004 1.00 92.62 93 PRO A O 1
ATOM 752 N N . ASP A 1 94 ? -11.910 8.455 23.336 1.00 95.25 94 ASP A N 1
ATOM 753 C CA . ASP A 1 94 ? -13.281 7.930 23.220 1.00 95.25 94 ASP A CA 1
ATOM 754 C C . ASP A 1 94 ? -14.153 8.772 22.263 1.00 95.25 94 ASP A C 1
ATOM 756 O O . ASP A 1 94 ? -15.386 8.690 22.271 1.00 95.25 94 ASP A O 1
ATOM 760 N N . GLY A 1 95 ? -13.519 9.646 21.474 1.00 90.69 95 GLY A N 1
ATOM 761 C CA . GLY A 1 95 ? -14.182 10.501 20.499 1.00 90.69 95 GLY A CA 1
ATOM 762 C C . GLY A 1 95 ? -14.662 9.738 19.257 1.00 90.69 95 GLY A C 1
ATOM 763 O O . GLY A 1 95 ? -14.306 8.579 19.034 1.00 90.69 95 GLY A O 1
ATOM 764 N N . PRO A 1 96 ? -15.488 10.372 18.407 1.00 93.75 96 PRO A N 1
ATOM 765 C CA . PRO A 1 96 ? -15.813 9.807 17.103 1.00 93.75 96 PRO A CA 1
ATOM 766 C C . PRO A 1 96 ? -14.551 9.661 16.239 1.00 93.75 96 PRO A C 1
ATOM 768 O O . PRO A 1 96 ? -13.623 10.462 16.334 1.00 93.75 96 PRO A O 1
ATOM 771 N N . LEU A 1 97 ? -14.544 8.668 15.342 1.00 93.00 97 LEU A N 1
ATOM 772 C CA . LEU A 1 97 ? -13.436 8.464 14.407 1.00 93.00 97 LEU A CA 1
ATOM 773 C C . LEU A 1 97 ? -13.204 9.709 13.546 1.00 93.00 97 LEU A C 1
ATOM 775 O O . LEU A 1 97 ? -14.129 10.244 12.929 1.00 93.00 97 LEU A O 1
ATOM 779 N N . LYS A 1 98 ? -11.942 10.124 13.460 1.00 92.12 98 LYS A N 1
ATOM 780 C CA . LYS A 1 98 ? -11.529 11.251 12.631 1.00 92.12 98 LYS A CA 1
ATOM 781 C C . LYS A 1 98 ? -11.507 10.881 11.158 1.00 92.12 98 LYS A C 1
ATOM 783 O O . LYS A 1 98 ? -10.891 9.896 10.755 1.00 92.12 98 LYS A O 1
ATOM 788 N N . LEU A 1 99 ? -12.139 11.723 10.350 1.00 94.00 99 LEU A N 1
ATOM 789 C CA . LEU A 1 99 ? -11.966 11.699 8.907 1.00 94.00 99 LEU A CA 1
ATOM 790 C C . LEU A 1 99 ? -10.634 12.367 8.553 1.00 94.00 99 LEU A C 1
ATOM 792 O O . LEU A 1 99 ? -10.404 13.511 8.933 1.00 94.00 99 LEU A O 1
ATOM 796 N N . VAL A 1 100 ? -9.794 11.660 7.803 1.00 93.50 100 VAL A N 1
ATOM 797 C CA . VAL A 1 100 ? -8.484 12.137 7.343 1.00 93.50 100 VAL A CA 1
ATOM 798 C C . VAL A 1 100 ? -8.427 12.188 5.819 1.00 93.50 100 VAL A C 1
ATOM 800 O O . VAL A 1 100 ? -9.192 11.510 5.132 1.00 93.50 100 VAL A O 1
ATOM 803 N N . GLY A 1 101 ? -7.508 12.989 5.280 1.00 90.19 101 GLY A N 1
ATOM 804 C CA . GLY A 1 101 ? -7.411 13.279 3.843 1.00 90.19 101 GLY A CA 1
ATOM 805 C C . GLY A 1 101 ? -6.826 12.164 2.966 1.00 90.19 101 GLY A C 1
ATOM 806 O O . GLY A 1 101 ? -6.533 12.414 1.800 1.00 90.19 101 GLY A O 1
ATOM 807 N N . GLY A 1 102 ? -6.612 10.955 3.490 1.00 89.69 102 GLY A N 1
ATOM 808 C CA . GLY A 1 102 ? -6.044 9.853 2.714 1.00 89.69 102 GLY A CA 1
ATOM 809 C C . GLY A 1 102 ? -5.930 8.540 3.482 1.00 89.69 102 GLY A C 1
ATOM 810 O O . GLY A 1 102 ? -6.313 8.440 4.645 1.00 89.69 102 GLY A O 1
ATOM 811 N N . CYS A 1 103 ? -5.373 7.520 2.826 1.00 89.69 103 CYS A N 1
ATOM 812 C CA . CYS A 1 103 ? -5.148 6.213 3.439 1.00 89.69 103 CYS A CA 1
ATOM 813 C C . CYS A 1 103 ? -3.716 6.097 4.005 1.00 89.69 103 CYS A C 1
ATOM 815 O O . CYS A 1 103 ? -2.752 6.221 3.235 1.00 89.69 103 CYS A O 1
ATOM 817 N N . PRO A 1 104 ? -3.544 5.825 5.317 1.00 92.38 104 PRO A N 1
ATOM 818 C CA . PRO A 1 104 ? -2.223 5.642 5.919 1.00 92.38 104 PRO A CA 1
ATOM 819 C C . PRO A 1 104 ? -1.590 4.279 5.594 1.00 92.38 104 PRO A C 1
ATOM 821 O O . PRO A 1 104 ? -0.374 4.128 5.722 1.00 92.38 104 PRO A O 1
ATOM 824 N N . VAL A 1 105 ? -2.382 3.294 5.154 1.00 93.25 105 VAL A N 1
ATOM 825 C CA . VAL A 1 105 ? -1.931 1.934 4.820 1.00 93.25 105 VAL A CA 1
ATOM 826 C C . VAL A 1 105 ? -2.081 1.668 3.324 1.00 93.25 105 VAL A C 1
ATOM 828 O O . VAL A 1 105 ? -3.184 1.571 2.802 1.00 93.25 105 VAL A O 1
ATOM 831 N N . ARG A 1 106 ? -0.958 1.572 2.611 1.00 90.06 106 ARG A N 1
ATOM 832 C CA . ARG A 1 106 ? -0.943 1.509 1.138 1.00 90.06 106 ARG A CA 1
ATOM 833 C C . ARG A 1 106 ? -0.415 0.195 0.588 1.00 90.06 106 ARG A C 1
ATOM 835 O O . ARG A 1 106 ? -0.609 -0.083 -0.585 1.00 90.06 106 ARG A O 1
ATOM 842 N N . HIS A 1 107 ? 0.272 -0.615 1.389 1.00 91.12 107 HIS A N 1
ATOM 843 C CA . HIS A 1 107 ? 0.906 -1.843 0.910 1.00 91.12 107 HIS A CA 1
ATOM 844 C C . HIS A 1 107 ? 0.131 -3.064 1.389 1.00 91.12 107 HIS A C 1
ATOM 846 O O . HIS A 1 107 ? -0.096 -3.215 2.588 1.00 91.12 107 HIS A O 1
ATOM 852 N N . ILE A 1 108 ? -0.239 -3.945 0.459 1.00 88.88 108 ILE A N 1
ATOM 853 C CA . ILE A 1 108 ? -0.735 -5.283 0.781 1.00 88.88 108 ILE A CA 1
ATOM 854 C C . ILE A 1 108 ? 0.480 -6.178 0.990 1.00 88.88 108 ILE A C 1
ATOM 856 O O . ILE A 1 108 ? 1.365 -6.245 0.130 1.00 88.88 108 ILE A O 1
ATOM 860 N N . ARG A 1 109 ? 0.515 -6.879 2.121 1.00 90.00 109 ARG A N 1
ATOM 861 C CA . ARG A 1 109 ? 1.580 -7.816 2.464 1.00 90.00 109 ARG A CA 1
ATOM 862 C C . ARG A 1 109 ? 1.045 -9.191 2.800 1.00 90.00 109 ARG A C 1
ATOM 864 O O . ARG A 1 109 ? -0.052 -9.314 3.334 1.00 90.00 109 ARG A O 1
ATOM 871 N N . GLU A 1 110 ? 1.868 -10.198 2.546 1.00 89.44 110 GLU A N 1
ATOM 872 C CA . GLU A 1 110 ? 1.700 -11.535 3.102 1.00 89.44 110 GLU A CA 1
ATOM 873 C C . GLU A 1 110 ? 2.628 -11.718 4.303 1.00 89.44 110 GLU A C 1
ATOM 875 O O . GLU A 1 110 ? 3.835 -11.516 4.190 1.00 89.44 110 GLU A O 1
ATOM 880 N N . VAL A 1 111 ? 2.071 -12.119 5.441 1.00 90.62 111 VAL A N 1
ATOM 881 C CA . VAL A 1 111 ? 2.786 -12.562 6.635 1.00 90.62 111 VAL A CA 1
ATOM 882 C C . VAL A 1 111 ? 3.189 -14.023 6.433 1.00 90.62 111 VAL A C 1
ATOM 884 O O . VAL A 1 111 ? 2.370 -14.915 6.201 1.00 90.62 111 VAL A O 1
ATOM 887 N N . LEU A 1 112 ? 4.484 -14.281 6.489 1.00 88.75 112 LEU A N 1
ATOM 888 C CA . LEU A 1 112 ? 5.056 -15.613 6.395 1.00 88.75 112 LEU A CA 1
ATOM 889 C C . LEU A 1 112 ? 4.905 -16.350 7.739 1.00 88.75 112 LEU A C 1
ATOM 891 O O . LEU A 1 112 ? 4.754 -15.709 8.780 1.00 88.75 112 LEU A O 1
ATOM 895 N N . PRO A 1 113 ? 5.001 -17.695 7.768 1.00 88.81 113 PRO A N 1
ATOM 896 C CA . PRO A 1 113 ? 4.899 -18.466 9.013 1.00 88.81 113 PRO A CA 1
ATOM 897 C C . PRO A 1 113 ? 5.917 -18.087 10.101 1.00 88.81 113 PRO A C 1
ATOM 899 O O . PRO A 1 113 ? 5.699 -18.389 11.270 1.00 88.81 113 PRO A O 1
ATOM 902 N N . ASP A 1 114 ? 7.027 -17.442 9.729 1.00 90.56 114 ASP A N 1
ATOM 903 C CA . ASP A 1 114 ? 8.061 -16.956 10.650 1.00 90.56 114 ASP A CA 1
ATOM 904 C C . ASP A 1 114 ? 7.814 -15.523 11.167 1.00 90.56 114 ASP A C 1
ATOM 906 O O . ASP A 1 114 ? 8.643 -14.979 11.896 1.00 90.56 114 ASP A O 1
ATOM 910 N N . GLY A 1 115 ? 6.686 -14.909 10.797 1.00 85.25 115 GLY A N 1
ATOM 911 C CA . GLY A 1 115 ? 6.277 -13.571 11.225 1.00 85.25 115 GLY A CA 1
ATOM 912 C C . GLY A 1 115 ? 6.843 -12.421 10.388 1.00 85.25 115 GLY A C 1
ATOM 913 O O . GLY A 1 115 ? 6.459 -11.273 10.615 1.00 85.25 115 GLY A O 1
ATOM 914 N N . ARG A 1 116 ? 7.725 -12.685 9.413 1.00 87.69 116 ARG A N 1
ATOM 915 C CA . ARG A 1 116 ? 8.144 -11.656 8.446 1.00 87.69 116 ARG A CA 1
ATOM 916 C C . ARG A 1 116 ? 7.023 -11.383 7.456 1.00 87.69 116 ARG A C 1
ATOM 918 O O . ARG A 1 116 ? 6.234 -12.271 7.165 1.00 87.69 116 ARG A O 1
ATOM 925 N N . ASP A 1 117 ? 6.992 -10.184 6.889 1.00 87.75 117 ASP A N 1
ATOM 926 C CA . ASP A 1 117 ? 6.041 -9.840 5.838 1.00 87.75 117 ASP A CA 1
ATOM 927 C C . ASP A 1 117 ? 6.741 -9.517 4.507 1.00 87.75 117 ASP A C 1
ATOM 929 O O . ASP A 1 117 ? 7.876 -9.034 4.473 1.00 87.75 117 ASP A O 1
ATOM 933 N N . VAL A 1 118 ? 6.071 -9.824 3.396 1.00 84.81 118 VAL A N 1
ATOM 934 C CA . VAL A 1 118 ? 6.522 -9.509 2.033 1.00 84.81 118 VAL A CA 1
ATOM 935 C C . VAL A 1 118 ? 5.463 -8.685 1.325 1.00 84.81 118 VAL A C 1
ATOM 937 O O . VAL A 1 118 ? 4.275 -8.984 1.423 1.00 84.81 118 VAL A O 1
ATOM 940 N N . ILE A 1 119 ? 5.876 -7.635 0.617 1.00 84.56 119 ILE A N 1
ATOM 941 C CA . ILE A 1 119 ? 4.950 -6.835 -0.185 1.00 84.56 119 ILE A CA 1
ATOM 942 C C . ILE A 1 119 ? 4.462 -7.647 -1.386 1.00 84.56 119 ILE A C 1
ATOM 944 O O . ILE A 1 119 ? 5.255 -8.245 -2.113 1.00 84.56 119 ILE A O 1
ATOM 948 N N . LEU A 1 120 ? 3.147 -7.656 -1.581 1.00 79.31 120 LEU A N 1
ATOM 949 C CA . LEU A 1 120 ? 2.503 -8.271 -2.736 1.00 79.31 120 LEU A CA 1
ATOM 950 C C . LEU A 1 120 ? 2.164 -7.223 -3.794 1.00 79.31 120 LEU A C 1
ATOM 952 O O . LEU A 1 120 ? 2.407 -7.434 -4.978 1.00 79.31 120 LEU A O 1
ATOM 956 N N . VAL A 1 121 ? 1.588 -6.098 -3.365 1.00 74.75 121 VAL A N 1
ATOM 957 C CA . VAL A 1 121 ? 1.146 -5.017 -4.250 1.00 74.75 121 VAL A CA 1
ATOM 958 C C . VAL A 1 121 ? 0.997 -3.709 -3.468 1.00 74.75 121 VAL A C 1
ATOM 960 O O . VAL A 1 121 ? 0.833 -3.711 -2.245 1.00 74.75 121 VAL A O 1
ATOM 963 N N . THR A 1 122 ? 1.048 -2.587 -4.182 1.00 72.50 122 THR A N 1
ATOM 964 C CA . THR A 1 122 ? 0.733 -1.257 -3.654 1.00 72.50 122 THR A CA 1
ATOM 965 C C . THR A 1 122 ? -0.657 -0.822 -4.124 1.00 72.50 122 THR A C 1
ATOM 967 O O . THR A 1 122 ? -1.018 -1.030 -5.281 1.00 72.50 122 THR A O 1
ATOM 970 N N . LEU A 1 123 ? -1.456 -0.266 -3.215 1.00 67.31 123 LEU A N 1
ATOM 971 C CA . LEU A 1 123 ? -2.736 0.361 -3.512 1.00 67.31 123 LEU A CA 1
ATOM 972 C C . LEU A 1 123 ? -2.487 1.822 -3.873 1.00 67.31 123 LEU A C 1
ATOM 974 O O . LEU A 1 123 ? -1.984 2.606 -3.066 1.00 67.31 123 LEU A O 1
ATOM 978 N N . GLU A 1 124 ? -2.870 2.178 -5.090 1.00 61.06 124 GLU A N 1
ATOM 979 C CA . GLU A 1 124 ? -2.888 3.550 -5.570 1.00 61.06 124 GLU A CA 1
ATOM 980 C C . GLU A 1 124 ? -4.338 4.039 -5.525 1.00 61.06 124 GLU A C 1
ATOM 982 O O . GLU A 1 124 ? -5.251 3.345 -5.975 1.00 61.06 124 GLU A O 1
ATOM 987 N N . SER A 1 125 ? -4.561 5.204 -4.919 1.00 51.44 125 SER A N 1
ATOM 988 C CA . SER A 1 125 ? -5.830 5.912 -5.046 1.00 51.44 125 SER A CA 1
ATOM 989 C C . SER A 1 125 ? -5.555 7.234 -5.743 1.00 51.44 125 SER A C 1
ATOM 991 O O . SER A 1 125 ? -5.192 8.218 -5.091 1.00 51.44 125 SER A O 1
ATOM 993 N N . SER A 1 126 ? -5.750 7.272 -7.056 1.00 44.97 126 SER A N 1
ATOM 994 C CA . SER A 1 126 ? -5.838 8.541 -7.764 1.00 44.97 126 SER A CA 1
ATOM 995 C C . SER A 1 126 ? -7.203 9.165 -7.474 1.00 44.97 126 SER A C 1
ATOM 997 O O . SER A 1 126 ? -8.241 8.761 -7.998 1.00 44.97 126 SER A O 1
ATOM 999 N N . ALA A 1 127 ? -7.220 10.162 -6.591 1.00 38.78 127 ALA A N 1
ATOM 1000 C CA . ALA A 1 127 ? -8.310 11.125 -6.586 1.00 38.78 127 ALA A CA 1
ATOM 1001 C C . ALA A 1 127 ? -8.140 11.979 -7.852 1.00 38.78 127 ALA A C 1
ATOM 1003 O O . ALA A 1 127 ? -7.212 12.785 -7.932 1.00 38.78 127 ALA A O 1
ATOM 1004 N N . ARG A 1 128 ? -8.977 11.729 -8.864 1.00 36.53 128 ARG A N 1
ATOM 1005 C CA . ARG A 1 128 ? -9.209 12.693 -9.946 1.00 36.53 128 ARG A CA 1
ATOM 1006 C C . ARG A 1 128 ? -10.090 13.827 -9.446 1.00 36.53 128 ARG A C 1
ATOM 1008 O O . ARG A 1 128 ? -11.027 13.528 -8.671 1.00 36.53 128 ARG A O 1
#

Radius of gyration: 18.11 Å; chains: 1; bounding box: 44×39×45 Å

Secondary structure (DSSP, 8-state):
----TTTT-EE-TTT--EE----S--TTEEEE---GGGHHHHHHHHTSHHHHTT-SS--SS--HHHHHHHHHHHHHHHHHHHHHHHHHHHH-TTSPPPP-SS-S--EEEEEPTTS-EEEEEEPP----

InterPro domains:
  IPR016181 Acyl-CoA N-acyltransferase [SSF55729] (26-77)

Organism: NCBI:txid495285